Protein AF-A0A2V8D1C1-F1 (afdb_monomer_lite)

pLDDT: mean 93.0, std 9.05, range [50.31, 98.62]

Foldseek 3Di:
DPAWWWKWWWKDFPPDIFIAIDTHDQQVVLLVCLQVVNDQVWKKFFKDADCVVGPPARIYGDPIDGDPDDDPQQADGSVVCRVVPCPGSPRMHTHPRIGTPDMGID

Sequence (106 aa):
MPPSRVAVVTFQVGDESFRVRLVGEDQIAAALRAQAGSGGRIPNGRIVDGTEVNRGWSWHLVDVSFAEGTIELCDGRPSDVEKAGVSFGGGRFCPWTARVVAINDM

Radius of gyration: 12.71 Å; chains: 1; bounding box: 30×32×34 Å

Structure (mmCIF, N/CA/C/O backbone):
data_AF-A0A2V8D1C1-F1
#
_entry.id   AF-A0A2V8D1C1-F1
#
loop_
_atom_site.group_PDB
_atom_site.id
_atom_site.type_symbol
_atom_site.label_atom_id
_atom_site.label_alt_id
_atom_site.label_comp_id
_atom_site.label_asym_id
_atom_site.label_entity_id
_atom_site.label_seq_id
_atom_site.pdbx_PDB_ins_code
_atom_site.Cartn_x
_atom_site.Cartn_y
_atom_site.Cartn_z
_atom_site.occupancy
_atom_site.B_iso_or_equiv
_atom_site.auth_seq_id
_atom_site.auth_comp_id
_atom_site.auth_asym_id
_atom_site.auth_atom_id
_atom_site.pdbx_PDB_model_num
ATOM 1 N N . MET A 1 1 ? 6.348 19.919 19.590 1.00 50.31 1 MET A N 1
ATOM 2 C CA . MET A 1 1 ? 5.781 19.000 18.585 1.00 50.31 1 MET A CA 1
ATOM 3 C C . MET A 1 1 ? 5.515 17.691 19.308 1.00 50.31 1 MET A C 1
ATOM 5 O O . MET A 1 1 ? 6.459 17.203 19.924 1.00 50.31 1 MET A O 1
ATOM 9 N N . PRO A 1 2 ? 4.266 17.201 19.387 1.00 55.12 2 PRO A N 1
ATOM 10 C CA . PRO A 1 2 ? 4.005 15.895 19.990 1.00 55.12 2 PRO A CA 1
ATOM 11 C C . PRO A 1 2 ? 4.805 14.814 19.241 1.00 55.12 2 PRO A C 1
ATOM 13 O O . PRO A 1 2 ? 5.096 15.003 18.055 1.00 55.12 2 PRO A O 1
ATOM 16 N N . PRO A 1 3 ? 5.216 13.724 19.914 1.00 60.12 3 PRO A N 1
ATOM 17 C CA . PRO A 1 3 ? 5.934 12.645 19.252 1.00 60.12 3 PRO A CA 1
ATOM 18 C C . PRO A 1 3 ? 5.078 12.102 18.109 1.00 60.12 3 PRO A C 1
ATOM 20 O O . PRO A 1 3 ? 3.871 11.906 18.255 1.00 60.12 3 PRO A O 1
ATOM 23 N N . SER A 1 4 ? 5.704 11.894 16.955 1.00 74.38 4 SER A N 1
ATOM 24 C CA . SER A 1 4 ? 5.052 11.281 15.806 1.00 74.38 4 SER A CA 1
ATOM 25 C C . SER A 1 4 ? 4.565 9.893 16.220 1.00 74.38 4 SER A C 1
ATOM 27 O O . SER A 1 4 ? 5.382 9.028 16.527 1.00 74.38 4 SER A O 1
ATOM 29 N N . ARG A 1 5 ? 3.245 9.679 16.259 1.00 88.94 5 ARG A N 1
ATOM 30 C CA . ARG A 1 5 ? 2.682 8.340 16.472 1.00 88.94 5 ARG A CA 1
ATOM 31 C C . ARG A 1 5 ? 3.081 7.427 15.318 1.00 88.94 5 ARG A C 1
ATOM 33 O O . ARG A 1 5 ? 3.150 7.881 14.176 1.00 88.94 5 ARG A O 1
ATOM 40 N N . VAL A 1 6 ? 3.341 6.160 15.617 1.00 93.56 6 VAL A N 1
ATOM 41 C CA . VAL A 1 6 ? 3.678 5.149 14.615 1.00 93.56 6 VAL A CA 1
ATOM 42 C C . VAL A 1 6 ? 2.672 4.013 14.723 1.00 93.56 6 VAL A C 1
ATOM 44 O O . VAL A 1 6 ? 2.327 3.594 15.822 1.00 93.56 6 VAL A O 1
ATOM 47 N N . ALA A 1 7 ? 2.211 3.507 13.584 1.00 96.06 7 ALA A N 1
ATOM 48 C CA . ALA A 1 7 ? 1.361 2.325 13.534 1.00 96.06 7 ALA A CA 1
ATOM 49 C C . ALA A 1 7 ? 1.793 1.395 12.400 1.00 96.06 7 ALA A C 1
ATOM 51 O O . ALA A 1 7 ? 2.291 1.841 11.363 1.00 96.06 7 ALA A O 1
ATOM 52 N N . VAL A 1 8 ? 1.577 0.094 12.579 1.00 97.75 8 VAL A N 1
ATOM 53 C CA . VAL A 1 8 ? 1.668 -0.896 11.502 1.00 97.75 8 VAL A CA 1
ATOM 54 C C . VAL A 1 8 ? 0.265 -1.203 11.006 1.00 97.75 8 VAL A C 1
ATOM 56 O O . VAL A 1 8 ? -0.586 -1.663 11.764 1.00 97.75 8 VAL A O 1
ATOM 59 N N . VAL A 1 9 ? 0.031 -0.970 9.718 1.00 97.50 9 VAL A N 1
ATOM 60 C CA . VAL A 1 9 ? -1.243 -1.253 9.057 1.00 97.50 9 VAL A CA 1
ATOM 6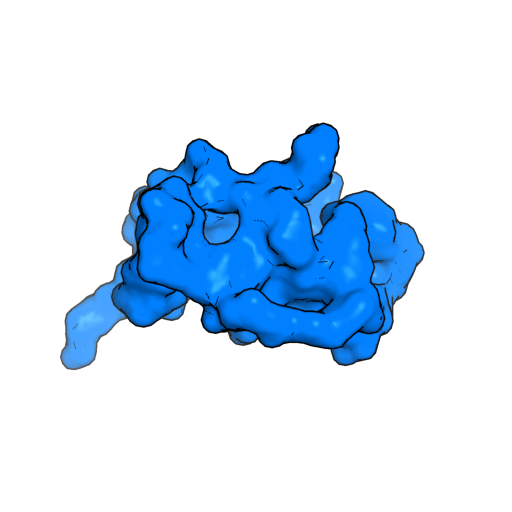1 C C . VAL A 1 9 ? -1.087 -2.475 8.169 1.00 97.50 9 VAL A C 1
ATOM 63 O O . VAL A 1 9 ? -0.139 -2.555 7.389 1.00 97.50 9 VAL A O 1
ATOM 66 N N . THR A 1 10 ? -2.015 -3.423 8.281 1.00 98.12 10 THR A N 1
ATOM 67 C CA . THR A 1 10 ? -2.096 -4.588 7.392 1.00 98.12 10 THR A CA 1
ATOM 68 C C . THR A 1 10 ? -3.199 -4.370 6.368 1.00 98.12 10 THR A C 1
ATOM 70 O O . THR A 1 10 ? -4.353 -4.120 6.731 1.00 98.12 10 THR A O 1
ATOM 73 N N . PHE A 1 11 ? -2.841 -4.502 5.094 1.00 97.94 11 PHE A N 1
ATOM 74 C CA . PHE A 1 11 ? -3.749 -4.419 3.960 1.00 97.94 11 PHE A CA 1
ATOM 75 C C . PHE A 1 11 ? -3.966 -5.800 3.344 1.00 97.94 11 PHE A C 1
ATOM 77 O O . PHE A 1 11 ? -3.005 -6.538 3.140 1.00 97.94 11 PHE A O 1
ATOM 84 N N . GLN A 1 12 ? -5.214 -6.119 3.008 1.00 97.88 12 GLN A N 1
ATOM 85 C CA . GLN A 1 12 ? -5.604 -7.286 2.217 1.00 97.88 12 GLN A CA 1
ATOM 86 C C . GLN A 1 12 ? -5.882 -6.863 0.770 1.00 97.88 12 GLN A C 1
ATOM 88 O O . GLN A 1 12 ? -6.651 -5.927 0.556 1.00 97.88 12 GLN A O 1
ATOM 93 N N . VAL A 1 13 ? -5.302 -7.564 -0.206 1.00 97.19 13 VAL A N 1
ATOM 94 C CA . VAL A 1 13 ? -5.484 -7.374 -1.656 1.00 97.19 13 VAL A CA 1
ATOM 95 C C . VAL A 1 13 ? -5.775 -8.739 -2.282 1.00 97.19 13 VAL A C 1
ATOM 97 O O . VAL A 1 13 ? -4.874 -9.553 -2.467 1.00 97.19 13 VAL A O 1
ATOM 100 N N . GLY A 1 14 ? -7.046 -9.025 -2.573 1.00 95.56 14 GLY A N 1
ATOM 101 C CA . GLY A 1 14 ? -7.456 -10.374 -2.980 1.00 95.56 14 GLY A CA 1
ATOM 102 C C . GLY A 1 14 ? -7.163 -11.396 -1.878 1.00 95.56 14 GLY A C 1
ATOM 103 O O . GLY A 1 14 ? -7.670 -11.258 -0.767 1.00 95.56 14 GLY A O 1
ATOM 104 N N . ASP A 1 15 ? -6.338 -12.395 -2.178 1.00 96.75 15 ASP A N 1
ATOM 105 C CA . ASP A 1 15 ? -5.836 -13.432 -1.268 1.00 96.75 15 ASP A CA 1
ATOM 106 C C . ASP A 1 15 ? -4.469 -13.102 -0.637 1.00 96.75 15 ASP A C 1
ATOM 108 O O . ASP A 1 15 ? -4.001 -13.816 0.247 1.00 96.75 15 ASP A O 1
ATOM 112 N N . GLU A 1 16 ? -3.859 -11.979 -1.016 1.00 98.38 16 GLU A N 1
ATOM 113 C CA . GLU A 1 16 ? -2.546 -11.551 -0.540 1.00 98.38 16 GLU A CA 1
ATOM 114 C C . GLU A 1 16 ? -2.655 -10.434 0.504 1.00 98.38 16 GLU A C 1
ATOM 116 O O . GLU A 1 16 ? -3.612 -9.658 0.528 1.00 98.38 16 GLU A O 1
ATOM 121 N N . SER A 1 17 ? -1.647 -10.315 1.370 1.00 98.25 17 SER A N 1
ATOM 122 C CA . SER A 1 17 ? -1.582 -9.229 2.349 1.00 98.25 17 SER A CA 1
ATOM 123 C C . SER A 1 17 ? -0.192 -8.617 2.422 1.00 98.25 17 SER A C 1
ATOM 125 O O . SER A 1 17 ? 0.808 -9.301 2.204 1.00 98.25 17 SER A O 1
ATOM 127 N N . PHE A 1 18 ? -0.128 -7.332 2.752 1.00 98.56 18 PHE A N 1
ATOM 128 C CA . PHE A 1 18 ? 1.121 -6.610 2.980 1.00 98.56 18 PHE A CA 1
ATOM 129 C C . PHE A 1 18 ? 0.974 -5.661 4.173 1.00 98.56 18 PHE A C 1
ATOM 131 O O . PHE A 1 18 ? -0.138 -5.309 4.579 1.00 98.56 18 PHE A O 1
ATOM 138 N N . 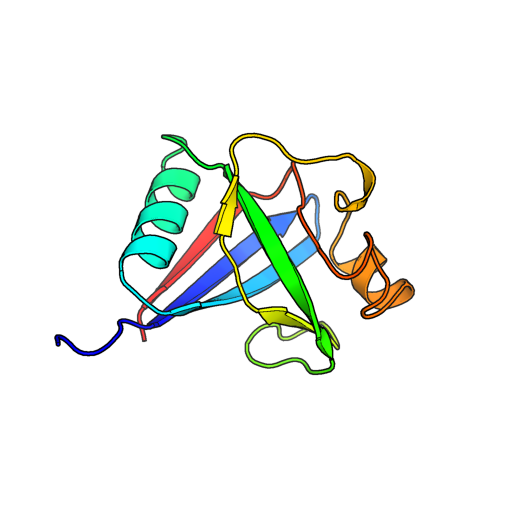ARG A 1 19 ? 2.099 -5.274 4.776 1.00 98.50 19 ARG A N 1
ATOM 139 C CA . ARG A 1 19 ? 2.150 -4.399 5.951 1.00 98.50 19 ARG A CA 1
ATOM 140 C C . ARG A 1 19 ? 2.929 -3.138 5.651 1.00 98.50 19 ARG A C 1
ATOM 142 O O . ARG A 1 19 ? 3.959 -3.170 4.985 1.00 98.50 19 ARG A O 1
ATOM 149 N N . VAL A 1 20 ? 2.455 -2.036 6.210 1.00 97.88 20 VAL A N 1
ATOM 150 C CA . VAL A 1 20 ? 3.041 -0.713 6.021 1.00 97.88 20 VAL A CA 1
ATOM 151 C C . VAL A 1 20 ? 3.211 -0.043 7.372 1.00 97.88 20 VAL A C 1
ATOM 153 O O . VAL A 1 20 ? 2.311 -0.088 8.211 1.00 97.88 20 VAL A O 1
ATOM 156 N N . ARG A 1 21 ? 4.363 0.595 7.578 1.00 97.00 21 ARG A N 1
ATOM 157 C CA . ARG A 1 21 ? 4.597 1.477 8.720 1.00 97.00 21 ARG A CA 1
ATOM 158 C C . ARG A 1 21 ? 4.081 2.870 8.363 1.00 97.00 21 ARG A C 1
ATOM 160 O O . ARG A 1 21 ? 4.561 3.463 7.402 1.00 97.00 21 ARG A O 1
ATOM 167 N N . LEU A 1 22 ? 3.135 3.384 9.137 1.00 95.44 22 LEU A N 1
ATOM 168 C CA . LEU A 1 22 ? 2.655 4.760 9.038 1.00 95.44 22 LEU A CA 1
ATOM 169 C C . LEU A 1 22 ? 3.254 5.597 10.164 1.00 95.44 22 LEU A C 1
ATOM 171 O O . LEU A 1 22 ? 3.396 5.116 11.289 1.00 95.44 22 LEU A O 1
ATOM 175 N N . VAL A 1 23 ? 3.605 6.841 9.852 1.00 92.81 23 VAL A N 1
ATOM 176 C CA . VAL A 1 23 ? 4.212 7.796 10.778 1.00 92.81 23 VAL A CA 1
ATOM 177 C C . VAL A 1 23 ? 3.414 9.094 10.744 1.00 92.81 23 VAL A C 1
ATOM 179 O O . VAL A 1 23 ? 3.248 9.718 9.699 1.00 92.81 23 VAL A O 1
ATOM 182 N N . GLY A 1 24 ? 2.964 9.527 11.917 1.00 90.56 24 GLY A N 1
ATOM 183 C CA . GLY A 1 24 ? 2.196 10.750 12.098 1.00 90.56 24 GLY A CA 1
ATOM 184 C C . GLY A 1 24 ? 0.687 10.525 12.128 1.00 90.56 24 GLY A C 1
ATOM 185 O O . GLY A 1 24 ? 0.151 9.524 11.654 1.00 90.56 24 GLY A O 1
ATOM 186 N N . GLU A 1 25 ? -0.006 11.494 12.719 1.00 91.00 25 GLU A N 1
ATOM 187 C CA . GLU A 1 25 ? -1.439 11.388 12.999 1.00 91.00 25 GLU A CA 1
ATOM 188 C C . GLU A 1 25 ? -2.287 11.374 11.726 1.00 91.00 25 GLU A C 1
ATOM 190 O O . GLU A 1 25 ? -3.258 10.627 11.660 1.00 91.00 25 GLU A O 1
ATOM 195 N N . ASP A 1 26 ? -1.892 12.118 10.690 1.00 90.81 26 ASP A N 1
ATOM 196 C CA . ASP A 1 26 ? -2.663 12.227 9.447 1.00 90.81 26 ASP A CA 1
ATOM 197 C C . ASP A 1 26 ? -2.736 10.903 8.678 1.00 90.81 26 ASP A C 1
ATOM 199 O O . ASP A 1 26 ? -3.803 10.519 8.195 1.00 90.81 26 ASP A O 1
ATOM 203 N N . GLN A 1 27 ? -1.619 10.172 8.590 1.00 92.69 27 GLN A N 1
ATOM 204 C CA . GLN A 1 27 ? -1.584 8.864 7.931 1.00 92.69 27 GLN A CA 1
ATOM 205 C C . GLN A 1 27 ? -2.416 7.836 8.702 1.00 92.69 27 GLN A C 1
ATOM 207 O O . GLN A 1 27 ? -3.184 7.086 8.099 1.00 92.69 27 GLN A O 1
ATOM 212 N N . ILE A 1 28 ? -2.299 7.823 10.033 1.00 93.69 28 ILE A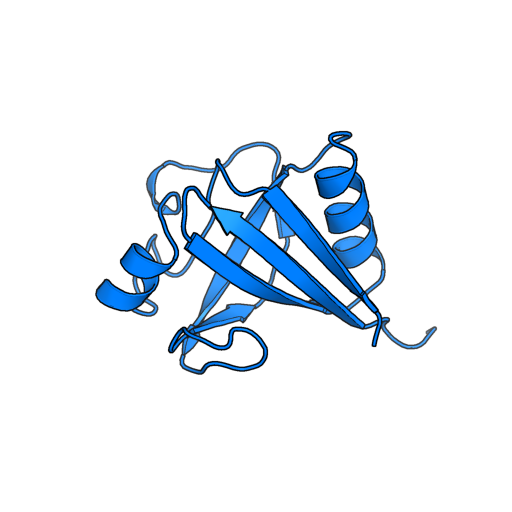 N 1
ATOM 213 C CA . ILE A 1 28 ? -3.050 6.904 10.897 1.00 93.69 28 ILE A CA 1
ATOM 214 C C . ILE A 1 28 ? -4.551 7.222 10.832 1.00 93.69 28 ILE A C 1
ATOM 216 O O . ILE A 1 28 ? -5.366 6.318 10.657 1.00 93.69 28 ILE A O 1
ATOM 220 N N . ALA A 1 29 ? -4.933 8.501 10.880 1.00 92.69 29 ALA A N 1
ATOM 221 C CA . ALA A 1 29 ? -6.320 8.932 10.726 1.00 92.69 29 ALA A CA 1
ATOM 222 C C . ALA A 1 29 ? -6.889 8.563 9.348 1.00 92.69 29 ALA A C 1
ATOM 224 O O . ALA A 1 29 ? -8.043 8.144 9.250 1.00 92.69 29 ALA A O 1
ATOM 225 N N . ALA A 1 30 ? -6.093 8.674 8.281 1.00 92.38 30 ALA A N 1
ATOM 226 C CA . ALA A 1 30 ? -6.499 8.229 6.953 1.00 92.38 30 ALA A CA 1
ATOM 227 C C . ALA A 1 30 ? -6.715 6.708 6.901 1.00 92.38 30 ALA A C 1
ATOM 229 O O . ALA A 1 30 ? -7.749 6.277 6.400 1.00 92.38 30 ALA A O 1
ATOM 230 N N . ALA A 1 31 ? -5.822 5.910 7.495 1.00 93.81 31 ALA A N 1
ATOM 231 C CA . ALA A 1 31 ? -5.985 4.459 7.589 1.00 93.81 31 ALA A CA 1
ATOM 232 C C . ALA A 1 31 ? -7.246 4.057 8.375 1.00 93.81 31 ALA A C 1
ATOM 234 O O . ALA A 1 31 ? -7.972 3.158 7.952 1.00 93.81 31 ALA A O 1
ATOM 235 N N . LEU A 1 32 ? -7.545 4.754 9.477 1.00 93.94 32 LEU A N 1
ATOM 236 C CA . LEU A 1 32 ? -8.767 4.554 10.265 1.00 93.94 32 LEU A CA 1
ATOM 237 C C . LEU A 1 32 ? -10.033 4.882 9.456 1.00 93.94 32 LEU A C 1
ATOM 239 O O . LEU A 1 32 ? -10.997 4.119 9.490 1.00 93.94 32 LEU A O 1
ATOM 243 N N . ARG A 1 33 ? -10.034 5.978 8.683 1.00 92.56 33 ARG A N 1
ATOM 244 C CA . ARG A 1 33 ? -11.145 6.308 7.767 1.00 92.56 33 ARG A CA 1
ATOM 245 C C . ARG A 1 33 ? -11.308 5.265 6.662 1.00 92.56 33 ARG A C 1
ATOM 247 O O . ARG A 1 33 ? -12.431 4.839 6.398 1.00 92.56 33 ARG A O 1
ATOM 254 N N . ALA A 1 34 ? -10.201 4.808 6.074 1.00 91.25 34 ALA A N 1
ATOM 255 C CA . ALA A 1 34 ? -10.194 3.726 5.091 1.00 91.25 34 ALA A CA 1
ATOM 256 C C . ALA A 1 34 ? -10.804 2.441 5.671 1.00 91.25 34 ALA A C 1
ATOM 258 O O . ALA A 1 34 ? -11.645 1.815 5.029 1.00 91.25 34 ALA A O 1
ATOM 259 N N . GLN A 1 35 ? -10.426 2.075 6.900 1.00 93.19 35 GLN A N 1
ATOM 260 C CA . GLN A 1 35 ? -10.963 0.907 7.598 1.00 93.19 35 GLN A CA 1
ATOM 261 C C . GLN A 1 35 ? -12.468 1.036 7.876 1.00 93.19 35 GLN A C 1
ATOM 263 O O . GLN A 1 35 ? -13.209 0.071 7.704 1.00 93.19 35 GLN A O 1
ATOM 268 N N . ALA A 1 36 ? -12.928 2.227 8.264 1.00 91.44 36 ALA A N 1
ATOM 269 C CA . ALA A 1 36 ? -14.342 2.521 8.497 1.00 91.44 36 ALA A CA 1
ATOM 270 C C . ALA A 1 36 ? -15.169 2.676 7.202 1.00 91.44 36 ALA A C 1
ATOM 272 O O . ALA A 1 36 ? -16.388 2.821 7.271 1.00 91.44 36 ALA A O 1
ATOM 273 N N . GLY A 1 37 ? -14.528 2.677 6.026 1.00 84.25 37 GLY A N 1
ATOM 274 C CA . GLY A 1 37 ? -15.183 2.898 4.735 1.00 84.25 37 GLY A CA 1
ATOM 275 C C . GLY A 1 37 ? -15.634 4.344 4.490 1.00 84.25 37 GLY A C 1
ATOM 276 O O . GLY A 1 37 ? -16.491 4.570 3.640 1.00 84.25 37 GLY A O 1
ATOM 277 N N . SER A 1 38 ? -15.088 5.323 5.222 1.00 74.12 38 SER A N 1
ATOM 278 C CA . SER A 1 38 ? -15.551 6.721 5.235 1.00 74.12 38 SER A CA 1
ATOM 279 C C . SER A 1 38 ? -14.682 7.709 4.436 1.00 74.12 38 SER A C 1
ATOM 281 O O . SER A 1 38 ? -14.902 8.916 4.521 1.00 74.12 38 SER A O 1
ATOM 283 N N . GLY A 1 39 ? -13.718 7.223 3.643 1.00 62.03 39 GLY A N 1
ATOM 284 C CA . GLY A 1 39 ? -12.916 8.027 2.705 1.00 62.03 39 GLY A CA 1
ATOM 285 C C . GLY A 1 39 ? -11.487 7.506 2.525 1.00 62.03 39 GLY A C 1
ATOM 286 O O . GLY A 1 39 ? -11.006 6.733 3.349 1.00 62.03 39 GLY A O 1
ATOM 287 N N . GLY A 1 40 ? -10.823 7.933 1.448 1.00 67.38 40 GLY A N 1
ATOM 288 C CA . GLY A 1 40 ? -9.418 7.694 1.115 1.00 67.38 40 GLY A CA 1
ATOM 289 C C . GLY A 1 40 ? -9.045 6.224 1.207 1.00 67.38 40 GLY A C 1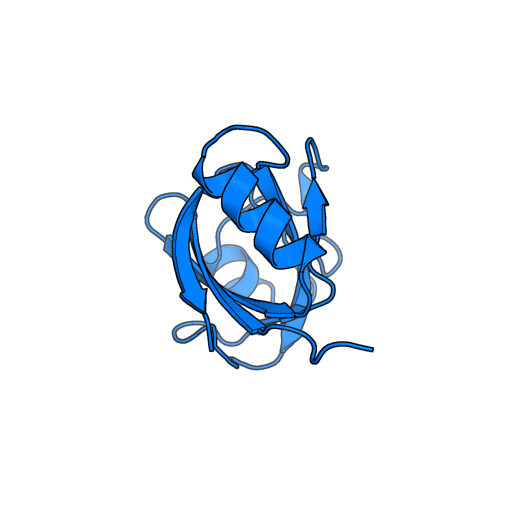
ATOM 290 O O . GLY A 1 40 ? -8.344 5.834 2.131 1.00 67.38 40 GLY A O 1
ATOM 291 N N . ARG A 1 41 ? -9.550 5.389 0.293 1.00 85.56 41 ARG A N 1
ATOM 292 C CA . ARG A 1 41 ? -9.445 3.924 0.431 1.00 85.56 41 ARG A CA 1
ATOM 293 C C . ARG A 1 41 ? -8.146 3.333 -0.115 1.00 85.56 41 ARG A C 1
ATOM 295 O O . ARG A 1 41 ? -7.726 2.277 0.346 1.00 85.56 41 ARG A O 1
ATOM 302 N N . ILE A 1 42 ? -7.536 3.987 -1.102 1.00 94.44 42 ILE A N 1
ATOM 303 C CA . ILE A 1 42 ? -6.428 3.404 -1.862 1.00 94.44 42 ILE A CA 1
ATOM 304 C C . ILE A 1 42 ? -5.117 3.841 -1.203 1.00 94.44 42 ILE A C 1
ATOM 306 O O . ILE A 1 42 ? -4.783 5.027 -1.302 1.00 94.44 42 ILE A O 1
ATOM 310 N N . PRO A 1 43 ? -4.365 2.945 -0.533 1.00 96.56 43 PRO A N 1
ATOM 311 C CA . PRO A 1 43 ? -3.021 3.281 -0.089 1.00 96.56 43 PRO A CA 1
ATOM 312 C C . PRO A 1 43 ? -2.154 3.522 -1.322 1.00 96.56 43 PRO A C 1
ATOM 314 O O . PRO A 1 43 ? -2.251 2.785 -2.295 1.00 96.56 43 PRO A O 1
ATOM 317 N N . ASN A 1 44 ? -1.309 4.541 -1.294 1.00 97.00 44 ASN A N 1
ATOM 318 C CA . ASN A 1 44 ? -0.400 4.865 -2.380 1.00 97.00 44 ASN A CA 1
ATOM 319 C C . ASN A 1 44 ? 0.971 5.202 -1.799 1.00 97.00 44 ASN A C 1
ATOM 321 O O . ASN A 1 44 ? 1.140 6.241 -1.163 1.00 97.00 44 ASN A O 1
ATOM 325 N N . GLY A 1 45 ? 1.960 4.346 -2.039 1.00 97.12 45 GLY A N 1
ATOM 326 C CA . GLY A 1 45 ? 3.317 4.526 -1.525 1.00 97.12 45 GLY A CA 1
ATOM 327 C C . GLY A 1 45 ? 4.379 4.341 -2.598 1.00 97.12 45 GLY A C 1
ATOM 328 O O . GLY A 1 45 ? 4.143 3.681 -3.611 1.00 97.12 45 GLY A O 1
ATOM 329 N N . ARG A 1 46 ? 5.558 4.924 -2.362 1.00 98.25 46 ARG A N 1
ATOM 330 C CA . ARG A 1 46 ? 6.772 4.608 -3.120 1.00 98.25 46 ARG A CA 1
ATOM 331 C C . ARG A 1 46 ? 7.315 3.264 -2.649 1.00 98.25 46 ARG A C 1
ATOM 333 O O . ARG A 1 46 ? 7.383 3.026 -1.446 1.00 98.25 46 ARG A O 1
ATOM 340 N N . ILE A 1 47 ? 7.721 2.425 -3.592 1.00 98.62 47 ILE A N 1
ATOM 341 C CA . ILE A 1 47 ? 8.310 1.113 -3.323 1.00 98.62 47 ILE A CA 1
ATOM 342 C C . ILE A 1 47 ? 9.812 1.288 -3.102 1.00 98.62 47 ILE A C 1
ATOM 344 O O . ILE A 1 47 ? 10.478 1.988 -3.866 1.00 98.62 47 ILE A O 1
ATOM 348 N N . VAL A 1 48 ? 10.345 0.657 -2.062 1.00 98.50 48 VAL A N 1
ATOM 349 C CA . VAL A 1 48 ? 11.783 0.598 -1.782 1.00 98.50 48 VAL A CA 1
ATOM 350 C C . VAL A 1 48 ? 12.184 -0.827 -1.409 1.00 98.50 48 VAL A C 1
ATOM 352 O O . VAL A 1 48 ? 11.368 -1.590 -0.884 1.00 98.50 48 VAL A O 1
ATOM 355 N N . ASP A 1 49 ? 13.440 -1.176 -1.679 1.00 98.19 49 ASP A N 1
ATOM 356 C CA . ASP A 1 49 ? 13.991 -2.480 -1.312 1.00 98.19 49 ASP A CA 1
ATOM 357 C C . ASP A 1 49 ? 14.053 -2.664 0.213 1.00 98.19 49 ASP A C 1
ATOM 359 O O . ASP A 1 49 ? 14.252 -1.718 0.982 1.00 98.19 49 ASP A O 1
ATOM 363 N N . GLY A 1 50 ? 13.923 -3.916 0.648 1.00 97.50 50 GLY A N 1
ATOM 364 C CA . GLY A 1 50 ? 13.985 -4.333 2.045 1.00 97.50 50 GLY A CA 1
ATOM 365 C C . GLY A 1 50 ? 12.609 -4.594 2.660 1.00 97.50 50 GLY A C 1
ATOM 366 O O . GLY A 1 50 ? 11.613 -3.982 2.296 1.00 97.50 50 GLY A O 1
ATOM 367 N N . THR A 1 51 ? 12.552 -5.506 3.629 1.00 96.06 51 THR A N 1
ATOM 368 C CA . THR A 1 51 ? 11.289 -5.999 4.203 1.00 96.06 51 THR A CA 1
ATOM 369 C C . THR A 1 51 ? 10.659 -5.057 5.235 1.00 96.06 51 THR A C 1
ATOM 371 O O . THR A 1 51 ? 9.443 -4.893 5.246 1.00 96.06 51 THR A O 1
ATOM 374 N N . GLU A 1 52 ? 11.441 -4.458 6.141 1.00 95.06 52 GLU A N 1
ATOM 375 C CA . GLU A 1 52 ? 10.917 -3.691 7.289 1.00 95.06 52 GLU A CA 1
ATOM 376 C C . GLU A 1 52 ? 9.802 -4.450 8.052 1.00 95.06 52 GLU A C 1
ATOM 378 O O . GLU A 1 52 ? 9.999 -5.573 8.527 1.00 95.06 52 GLU A O 1
ATOM 383 N N . VAL A 1 53 ? 8.608 -3.858 8.170 1.00 96.81 53 VAL A N 1
ATOM 384 C CA . VAL A 1 53 ? 7.423 -4.477 8.783 1.00 96.81 53 VAL A CA 1
ATOM 385 C C . VAL A 1 53 ? 6.671 -5.395 7.811 1.00 96.81 53 VAL A C 1
ATOM 387 O O . VAL A 1 53 ? 5.826 -6.179 8.246 1.00 96.81 53 VAL A O 1
ATOM 390 N N . ASN A 1 54 ? 6.983 -5.343 6.512 1.00 97.81 54 ASN A N 1
ATOM 391 C CA . ASN A 1 54 ? 6.309 -6.053 5.425 1.00 97.81 54 ASN A CA 1
ATOM 392 C C . ASN A 1 54 ? 6.748 -7.524 5.294 1.00 97.81 54 ASN A C 1
ATOM 394 O O . ASN A 1 54 ? 7.058 -8.016 4.212 1.00 97.81 54 ASN A O 1
ATOM 398 N N . ARG A 1 55 ? 6.795 -8.244 6.424 1.00 95.94 55 ARG A N 1
ATOM 399 C CA . ARG A 1 55 ? 7.245 -9.645 6.485 1.00 95.94 55 ARG A CA 1
ATOM 400 C C . ARG A 1 55 ? 6.508 -10.519 5.466 1.00 95.94 55 ARG A C 1
ATOM 402 O O . ARG A 1 55 ? 5.277 -10.552 5.479 1.00 95.94 55 ARG A O 1
ATOM 409 N N . GLY A 1 56 ? 7.279 -11.260 4.669 1.00 96.88 56 GLY A N 1
ATOM 410 C CA . GLY A 1 56 ? 6.793 -12.077 3.551 1.00 96.88 56 GLY A CA 1
ATOM 411 C C . GLY A 1 56 ? 7.158 -11.516 2.173 1.00 96.88 56 GLY A C 1
ATOM 412 O O . GLY A 1 56 ? 7.080 -12.253 1.200 1.00 96.88 56 GLY A O 1
ATOM 413 N N . TRP A 1 57 ? 7.613 -10.261 2.117 1.00 98.38 57 TRP A N 1
ATOM 414 C CA . TRP A 1 57 ? 7.997 -9.556 0.895 1.00 98.38 57 TRP A CA 1
ATOM 415 C C . TRP A 1 57 ? 9.414 -8.982 1.008 1.00 98.38 57 TRP A C 1
ATOM 417 O O . TRP A 1 57 ? 9.895 -8.692 2.112 1.00 98.38 57 TRP A O 1
ATOM 427 N N . SER A 1 58 ? 10.088 -8.806 -0.128 1.00 98.38 58 SER A N 1
ATOM 428 C CA . SER A 1 58 ? 11.448 -8.247 -0.199 1.00 98.38 58 SER A CA 1
ATOM 429 C C . SER A 1 58 ? 11.487 -6.718 -0.336 1.00 98.38 58 SER A C 1
ATOM 431 O O . SER A 1 58 ? 12.561 -6.134 -0.468 1.00 98.38 58 SER A O 1
ATOM 433 N N . TRP A 1 59 ? 10.329 -6.064 -0.236 1.00 98.56 59 TRP A N 1
ATOM 434 C CA . TRP A 1 59 ? 10.131 -4.624 -0.402 1.00 98.56 59 TRP A CA 1
ATOM 435 C C . TRP A 1 59 ? 9.176 -4.063 0.661 1.00 98.56 59 TRP A C 1
ATOM 437 O O . TRP A 1 59 ? 8.393 -4.793 1.279 1.00 98.56 59 TRP A O 1
ATOM 447 N N . HIS A 1 60 ? 9.190 -2.744 0.847 1.00 98.56 60 HIS A N 1
ATOM 448 C CA . HIS A 1 60 ? 8.221 -2.029 1.679 1.00 98.56 60 HIS A CA 1
ATOM 449 C C . HIS A 1 60 ? 7.832 -0.685 1.059 1.00 98.56 60 HIS A C 1
ATOM 451 O O . HIS A 1 60 ? 8.458 -0.211 0.109 1.00 98.56 60 HIS A O 1
ATOM 457 N N . LEU A 1 61 ? 6.762 -0.079 1.584 1.00 98.31 61 LEU A N 1
ATOM 458 C CA . LEU A 1 61 ? 6.322 1.245 1.153 1.00 98.31 61 LEU A CA 1
ATOM 459 C C . LEU A 1 61 ? 6.842 2.346 2.069 1.00 98.31 61 LEU A C 1
ATOM 461 O O . LEU A 1 61 ? 6.816 2.220 3.294 1.00 98.31 61 LEU A O 1
ATOM 465 N N . VAL A 1 62 ? 7.210 3.458 1.443 1.00 96.88 62 VAL A N 1
ATOM 466 C CA . VAL A 1 62 ? 7.499 4.751 2.073 1.00 96.88 62 VAL A CA 1
ATOM 467 C C . VAL A 1 62 ? 6.677 5.851 1.397 1.00 96.88 62 VAL A C 1
ATOM 469 O O . VAL A 1 62 ? 6.050 5.619 0.361 1.00 96.88 62 VAL A O 1
ATOM 472 N N . ASP A 1 63 ? 6.656 7.053 1.976 1.00 95.50 63 ASP A N 1
ATOM 473 C CA . ASP A 1 63 ? 5.899 8.210 1.463 1.00 95.50 63 ASP A CA 1
ATOM 474 C C . ASP A 1 63 ? 4.433 7.868 1.150 1.00 95.50 63 ASP A C 1
ATOM 476 O O . ASP A 1 63 ? 3.906 8.144 0.065 1.00 95.50 63 ASP A O 1
ATOM 480 N N . VAL A 1 64 ? 3.807 7.188 2.111 1.00 95.75 64 VAL A N 1
ATOM 481 C CA . VAL A 1 64 ? 2.467 6.624 1.976 1.00 95.75 64 VAL A CA 1
ATOM 482 C C . VAL A 1 64 ? 1.424 7.712 2.179 1.00 95.75 64 VAL A C 1
ATOM 484 O O . VAL A 1 64 ? 1.441 8.456 3.161 1.00 95.75 64 VAL A O 1
ATOM 487 N N . SER A 1 65 ? 0.480 7.776 1.256 1.00 93.81 65 SER A N 1
ATOM 488 C CA . SER A 1 65 ? -0.735 8.570 1.367 1.00 93.81 65 SER A CA 1
ATOM 489 C C . SER A 1 65 ? -1.945 7.717 1.000 1.00 93.81 65 SER A C 1
ATOM 491 O O . SER A 1 65 ? -1.808 6.571 0.571 1.00 93.81 65 SER A O 1
ATOM 493 N N . PHE A 1 66 ? -3.138 8.268 1.193 1.00 94.19 66 PHE A N 1
ATOM 494 C CA . PHE A 1 66 ? -4.386 7.624 0.809 1.00 94.19 66 PHE A CA 1
ATOM 495 C C . PHE A 1 66 ? -5.083 8.479 -0.243 1.00 94.19 66 PHE A C 1
ATOM 497 O O . PHE A 1 66 ? -5.220 9.690 -0.067 1.00 94.19 66 PHE A O 1
ATOM 504 N N . ALA A 1 67 ? -5.505 7.847 -1.334 1.00 92.44 67 ALA A N 1
ATOM 505 C CA . ALA A 1 67 ? -6.151 8.502 -2.462 1.00 92.44 67 ALA A CA 1
ATOM 506 C C . ALA A 1 67 ? -7.591 8.003 -2.656 1.00 92.44 67 ALA A C 1
ATOM 508 O O . ALA A 1 67 ? -7.938 6.877 -2.287 1.00 92.44 67 ALA A O 1
ATOM 509 N N . GLU A 1 68 ? -8.423 8.849 -3.267 1.00 87.25 68 GLU A N 1
ATOM 510 C CA . GLU A 1 68 ? -9.784 8.489 -3.707 1.00 87.25 68 GLU A CA 1
ATOM 511 C C . GLU A 1 68 ? -9.797 7.821 -5.089 1.00 87.25 68 GLU A C 1
ATOM 513 O O . GLU A 1 68 ? -10.717 7.079 -5.418 1.00 87.25 68 GLU A O 1
ATOM 518 N N . GLY A 1 69 ? -8.757 8.065 -5.886 1.00 86.81 69 GLY A N 1
ATOM 519 C CA . GLY A 1 69 ? -8.540 7.467 -7.196 1.00 86.81 69 GLY A CA 1
ATOM 520 C C . GLY A 1 69 ? -7.070 7.576 -7.587 1.00 86.81 69 GLY A C 1
ATOM 521 O O . GLY A 1 69 ? -6.387 8.530 -7.208 1.00 86.81 69 GLY A O 1
ATOM 522 N N . THR A 1 70 ? -6.576 6.589 -8.325 1.00 89.81 70 THR A N 1
ATOM 523 C CA . THR A 1 70 ? -5.213 6.561 -8.878 1.00 89.81 70 THR A CA 1
ATOM 524 C C . THR A 1 70 ? -5.260 6.055 -10.326 1.00 89.81 70 THR A C 1
ATOM 526 O O . THR A 1 70 ? -6.344 5.877 -10.876 1.00 89.81 70 THR A O 1
ATOM 529 N N . ILE A 1 71 ? -4.107 5.890 -10.980 1.00 86.56 71 ILE A N 1
ATOM 530 C CA . ILE A 1 71 ? -4.017 5.364 -12.353 1.00 86.56 71 ILE A CA 1
ATOM 531 C C . ILE A 1 71 ? -3.764 3.853 -12.340 1.00 86.56 71 ILE A C 1
ATOM 533 O O . ILE A 1 71 ? -3.113 3.357 -11.422 1.00 86.56 71 ILE A O 1
ATOM 537 N N . GLU A 1 72 ? -4.208 3.149 -13.386 1.00 89.12 72 GLU A N 1
ATOM 538 C CA . GLU A 1 72 ? -4.068 1.684 -13.521 1.00 89.12 72 GLU A CA 1
ATOM 539 C C . GLU A 1 72 ? -2.618 1.198 -13.397 1.00 89.12 72 GLU A C 1
ATOM 541 O O . GLU A 1 72 ? -2.374 0.080 -12.964 1.00 89.12 72 GLU A O 1
ATOM 546 N N . LEU A 1 73 ? -1.640 2.050 -13.728 1.00 92.31 73 LEU A N 1
ATOM 547 C CA . LEU A 1 73 ? -0.220 1.695 -13.749 1.00 92.31 73 LEU A CA 1
ATOM 548 C C . LEU A 1 73 ? 0.300 1.162 -12.401 1.00 92.31 73 LEU A C 1
ATOM 550 O O . LEU A 1 73 ? 1.160 0.289 -12.399 1.00 92.31 73 LEU A O 1
ATOM 554 N N . CYS A 1 74 ? -0.167 1.705 -11.272 1.00 95.38 74 CYS A N 1
ATOM 555 C CA . CYS A 1 74 ? 0.285 1.280 -9.943 1.00 95.38 74 CYS A CA 1
ATOM 556 C C . CYS A 1 74 ? -0.683 0.315 -9.241 1.00 95.38 74 CYS A C 1
ATOM 558 O O . CYS A 1 74 ? -0.415 -0.066 -8.099 1.00 95.38 74 CYS A O 1
ATOM 560 N N . ASP A 1 75 ? -1.784 -0.080 -9.888 1.00 97.00 75 ASP A N 1
ATOM 561 C CA . ASP A 1 75 ? -2.700 -1.096 -9.362 1.00 97.00 75 ASP A CA 1
ATOM 562 C C . ASP A 1 75 ? -2.148 -2.511 -9.607 1.00 97.00 75 ASP A C 1
ATOM 564 O O . ASP A 1 75 ? -1.477 -2.767 -10.605 1.00 97.00 75 ASP A O 1
ATOM 568 N N . GLY A 1 76 ? -2.408 -3.438 -8.685 1.00 96.12 76 GLY A N 1
ATOM 569 C CA . GLY A 1 76 ? -1.904 -4.811 -8.757 1.00 96.12 76 GLY A CA 1
ATOM 570 C C . GLY A 1 76 ? -1.905 -5.529 -7.411 1.00 96.12 76 GLY A C 1
ATOM 571 O O . GLY A 1 76 ? -2.464 -5.041 -6.423 1.00 96.12 76 GLY A O 1
ATOM 572 N N . ARG A 1 77 ? -1.266 -6.700 -7.357 1.00 97.88 77 ARG A N 1
ATOM 573 C CA . ARG A 1 77 ? -1.091 -7.491 -6.131 1.00 97.88 77 ARG A CA 1
ATOM 574 C C . ARG A 1 77 ? 0.313 -7.317 -5.540 1.00 97.88 77 ARG A C 1
ATOM 576 O O . ARG A 1 77 ? 1.253 -7.026 -6.279 1.00 97.88 77 ARG A O 1
ATOM 583 N N . PRO A 1 78 ? 0.500 -7.549 -4.228 1.00 98.38 78 PRO A N 1
ATOM 584 C CA . PRO A 1 78 ? 1.830 -7.598 -3.621 1.00 98.38 78 PRO A CA 1
ATOM 585 C C . PRO A 1 78 ? 2.840 -8.495 -4.365 1.00 98.38 78 PRO A C 1
ATOM 587 O O . PRO A 1 78 ? 4.004 -8.122 -4.512 1.00 98.38 78 PRO A O 1
ATOM 590 N N . SER A 1 79 ? 2.400 -9.633 -4.906 1.00 98.50 79 SER A N 1
ATOM 591 C CA . SER A 1 79 ? 3.237 -10.545 -5.691 1.00 98.50 79 SER A CA 1
ATOM 592 C C . SER A 1 79 ? 3.652 -9.998 -7.057 1.00 98.50 79 SER A C 1
ATOM 594 O O . SER A 1 79 ? 4.678 -10.421 -7.592 1.00 98.50 79 SER A O 1
ATOM 596 N N . ASP A 1 80 ? 2.909 -9.046 -7.620 1.00 98.19 80 ASP A N 1
ATOM 597 C CA . ASP A 1 80 ? 3.310 -8.356 -8.847 1.00 98.19 80 ASP A CA 1
ATOM 598 C C . ASP A 1 80 ? 4.467 -7.390 -8.563 1.00 98.19 80 ASP A C 1
ATOM 600 O O . ASP A 1 80 ? 5.429 -7.337 -9.332 1.00 98.19 80 ASP A O 1
ATOM 604 N N . VAL A 1 81 ? 4.431 -6.711 -7.409 1.00 98.44 81 VAL A N 1
ATOM 605 C CA . VAL A 1 81 ? 5.547 -5.887 -6.920 1.00 98.44 81 VAL A CA 1
ATOM 606 C C . VAL A 1 81 ? 6.773 -6.750 -6.630 1.00 98.44 81 VAL A C 1
ATOM 608 O O . VAL A 1 81 ? 7.868 -6.398 -7.048 1.00 98.44 81 VAL A O 1
ATOM 611 N N . GLU A 1 82 ? 6.606 -7.909 -5.989 1.00 98.50 82 GLU A N 1
ATOM 612 C CA . GLU A 1 82 ? 7.717 -8.836 -5.716 1.00 98.50 82 GLU A CA 1
ATOM 613 C C . GLU A 1 82 ? 8.422 -9.294 -7.004 1.00 98.50 82 GLU A C 1
ATOM 615 O O . GLU A 1 82 ? 9.645 -9.388 -7.048 1.00 98.50 82 GLU A O 1
ATOM 620 N N . LYS A 1 83 ? 7.664 -9.541 -8.081 1.00 98.12 83 LYS A N 1
ATOM 621 C CA . LYS A 1 83 ? 8.222 -9.954 -9.380 1.00 98.12 83 LYS A CA 1
ATOM 622 C C . LYS A 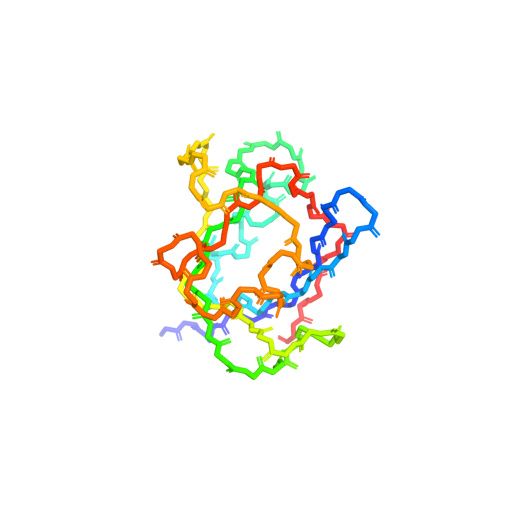1 83 ? 8.906 -8.809 -10.128 1.00 98.12 83 LYS A C 1
ATOM 624 O O . LYS A 1 83 ? 9.914 -9.039 -10.790 1.00 98.12 83 LYS A O 1
ATOM 629 N N . ALA A 1 84 ? 8.337 -7.606 -10.083 1.00 97.69 84 ALA A N 1
ATOM 630 C CA . ALA A 1 84 ? 8.824 -6.447 -10.839 1.00 97.69 84 ALA A CA 1
ATOM 631 C C . ALA A 1 84 ? 9.844 -5.585 -10.065 1.00 97.69 84 ALA A C 1
ATOM 633 O O . ALA A 1 84 ? 10.526 -4.736 -10.652 1.00 97.69 84 ALA A O 1
ATOM 634 N N . GLY A 1 85 ? 9.948 -5.788 -8.752 1.00 97.12 85 GLY A N 1
ATOM 635 C CA . GLY A 1 85 ? 10.769 -5.006 -7.838 1.00 97.12 85 GLY A CA 1
ATOM 636 C C . GLY A 1 85 ? 10.334 -3.541 -7.746 1.00 97.12 85 GLY A C 1
ATOM 637 O O . GLY A 1 85 ? 9.215 -3.160 -8.099 1.00 97.12 85 GLY A O 1
ATOM 638 N N . VAL A 1 86 ? 11.267 -2.682 -7.330 1.00 97.69 86 VAL A N 1
ATOM 639 C CA . VAL A 1 86 ? 11.052 -1.232 -7.140 1.00 97.69 86 VAL A CA 1
ATOM 640 C C . VAL A 1 86 ? 10.661 -0.469 -8.412 1.00 97.69 86 VAL A C 1
ATOM 642 O O . VAL A 1 86 ? 10.373 0.719 -8.338 1.00 97.69 86 VAL A O 1
ATOM 645 N N . SER A 1 87 ? 10.657 -1.113 -9.582 1.00 96.50 87 SER A N 1
ATOM 646 C CA . SER A 1 87 ? 10.236 -0.502 -10.848 1.00 96.50 87 SER A CA 1
ATOM 647 C C . SER A 1 87 ? 8.726 -0.594 -11.103 1.00 96.50 87 SER A C 1
ATOM 649 O O . SER A 1 87 ? 8.204 0.136 -11.952 1.00 96.50 87 SER A O 1
ATOM 651 N N . PHE A 1 88 ? 8.013 -1.451 -10.357 1.00 97.88 88 PHE A N 1
ATOM 652 C CA . PHE A 1 88 ? 6.573 -1.654 -10.503 1.00 97.88 88 PHE A CA 1
ATOM 653 C C . PHE A 1 88 ? 5.806 -0.328 -10.454 1.00 97.88 88 PHE A C 1
ATOM 655 O O . PHE A 1 88 ? 6.073 0.523 -9.604 1.00 97.88 88 PHE A O 1
ATOM 662 N N . GLY A 1 89 ? 4.864 -0.138 -11.380 1.00 95.62 89 GLY A N 1
ATOM 663 C CA . GLY A 1 89 ? 3.992 1.037 -11.400 1.00 95.62 89 GLY A CA 1
ATOM 664 C C . GLY A 1 89 ? 4.717 2.383 -11.417 1.00 95.62 89 GLY A C 1
ATOM 665 O O . GLY A 1 89 ? 4.225 3.353 -10.842 1.00 95.62 89 GLY A O 1
ATOM 666 N N . GLY A 1 90 ? 5.908 2.451 -12.025 1.00 95.56 90 GLY A N 1
ATOM 667 C CA . GLY A 1 90 ? 6.743 3.656 -11.999 1.00 95.56 90 GLY A CA 1
ATOM 668 C C . GLY A 1 90 ? 7.350 3.938 -10.619 1.00 95.56 90 GLY A C 1
ATOM 669 O O . GLY A 1 90 ? 7.574 5.094 -10.264 1.00 95.56 90 GLY A O 1
ATOM 670 N N . GLY A 1 91 ? 7.573 2.889 -9.826 1.00 97.69 91 GLY A N 1
ATOM 671 C CA . GLY A 1 91 ? 8.079 2.953 -8.456 1.00 97.69 91 GLY A CA 1
ATOM 672 C C . GLY A 1 91 ? 7.021 3.225 -7.395 1.00 97.69 91 GLY A C 1
ATOM 673 O O . GLY A 1 91 ? 7.364 3.594 -6.268 1.00 97.69 91 GLY A O 1
ATOM 674 N N . ARG A 1 92 ? 5.738 3.057 -7.728 1.00 97.81 92 ARG A N 1
ATOM 675 C CA . ARG A 1 92 ? 4.628 3.218 -6.787 1.00 97.81 92 ARG A CA 1
ATOM 676 C C . ARG A 1 92 ? 3.689 2.027 -6.831 1.00 97.81 92 ARG A C 1
ATOM 678 O O . ARG A 1 92 ? 3.462 1.434 -7.878 1.00 97.81 92 ARG A O 1
ATOM 685 N N . PHE A 1 93 ? 3.097 1.739 -5.681 1.00 98.44 93 PHE A N 1
ATOM 686 C CA . PHE A 1 93 ? 2.077 0.713 -5.525 1.00 98.44 93 PHE A CA 1
ATOM 687 C C . PHE A 1 93 ? 0.817 1.343 -4.934 1.00 98.44 93 PHE A C 1
ATOM 689 O O . PHE A 1 93 ? 0.887 2.028 -3.907 1.00 98.44 93 PHE A O 1
ATOM 696 N N . CYS A 1 94 ? -0.312 1.156 -5.617 1.00 97.31 94 CYS A N 1
ATOM 697 C CA . CYS A 1 94 ? -1.596 1.762 -5.297 1.00 97.31 94 CYS A CA 1
ATOM 698 C C . CYS A 1 94 ? -2.791 0.798 -5.470 1.00 97.31 94 CYS A C 1
ATOM 700 O O . CYS A 1 94 ? -3.713 1.091 -6.230 1.00 97.31 94 CYS A O 1
ATOM 702 N N . PRO A 1 95 ? -2.805 -0.350 -4.773 1.00 96.94 95 PRO A N 1
ATOM 703 C CA . PRO A 1 95 ? -3.797 -1.405 -4.987 1.00 96.94 95 PRO A CA 1
ATOM 704 C C . PRO A 1 95 ? -5.231 -0.914 -4.735 1.00 96.94 95 PRO A C 1
ATOM 706 O O . PRO A 1 95 ? -5.623 -0.661 -3.593 1.00 96.94 95 PRO A O 1
ATOM 709 N N . TRP A 1 96 ? -6.047 -0.822 -5.786 1.00 94.44 96 TRP A N 1
ATOM 710 C CA . TRP A 1 96 ? -7.422 -0.301 -5.738 1.00 94.44 96 TRP A CA 1
ATOM 711 C C . TRP A 1 96 ? -8.345 -1.137 -4.862 1.00 94.44 96 TRP A C 1
ATOM 713 O O . TRP A 1 96 ? -9.297 -0.631 -4.265 1.00 94.44 96 TRP A O 1
ATOM 723 N N . THR A 1 97 ? -8.059 -2.434 -4.787 1.00 93.25 97 THR A N 1
ATOM 724 C CA . THR A 1 97 ? -8.846 -3.402 -4.022 1.00 93.25 97 THR A CA 1
ATOM 725 C C . THR A 1 97 ? -8.350 -3.585 -2.589 1.00 93.25 97 THR A C 1
ATOM 727 O O . THR A 1 97 ? -8.917 -4.403 -1.861 1.00 93.25 97 THR A O 1
ATOM 730 N N . ALA A 1 98 ? -7.332 -2.826 -2.163 1.00 96.06 98 ALA A N 1
ATOM 731 C CA . ALA A 1 98 ? -6.794 -2.932 -0.818 1.00 96.06 98 ALA A CA 1
ATOM 732 C C . ALA A 1 98 ? -7.825 -2.583 0.255 1.00 96.06 98 ALA A C 1
ATOM 734 O O . ALA A 1 98 ? -8.565 -1.604 0.164 1.00 96.06 98 ALA A O 1
ATOM 735 N N . ARG A 1 99 ? -7.832 -3.388 1.316 1.00 95.56 99 ARG A N 1
ATOM 736 C CA . ARG A 1 99 ? -8.662 -3.183 2.504 1.00 95.56 99 ARG A CA 1
ATOM 737 C C . ARG A 1 99 ? -7.797 -3.208 3.744 1.00 95.56 99 ARG A C 1
ATOM 739 O O . ARG A 1 99 ? -6.999 -4.124 3.912 1.00 95.56 99 ARG A O 1
ATOM 746 N N . VAL A 1 100 ? -7.986 -2.239 4.632 1.00 96.31 100 VAL A N 1
ATOM 747 C CA . VAL A 1 100 ? -7.338 -2.251 5.946 1.00 96.31 100 VAL A CA 1
ATOM 748 C C . VAL A 1 100 ? -7.990 -3.330 6.809 1.00 96.31 100 VAL A C 1
ATOM 750 O O . VAL A 1 100 ? -9.178 -3.242 7.113 1.00 96.31 100 VAL A O 1
ATOM 753 N N . VAL A 1 101 ? -7.220 -4.343 7.209 1.00 96.44 101 VAL A N 1
ATOM 754 C CA . VAL A 1 101 ? -7.707 -5.467 8.035 1.00 96.44 101 VAL A CA 1
ATOM 755 C C . VAL A 1 101 ? -7.169 -5.445 9.464 1.00 96.44 101 VAL A C 1
ATOM 757 O O . VAL A 1 101 ? -7.780 -6.038 10.348 1.00 96.44 101 VAL A O 1
ATOM 760 N N . ALA A 1 102 ? -6.071 -4.731 9.718 1.00 96.56 102 ALA A N 1
ATOM 761 C CA . ALA A 1 102 ? -5.548 -4.502 11.062 1.00 96.56 102 ALA A CA 1
ATOM 762 C C . ALA A 1 102 ? -4.763 -3.187 11.135 1.00 96.56 102 ALA A C 1
ATOM 764 O O . ALA A 1 102 ? -4.079 -2.821 10.177 1.00 96.56 102 ALA A O 1
ATOM 765 N N . ILE A 1 103 ? -4.839 -2.515 12.283 1.00 96.25 103 ILE A N 1
ATOM 766 C CA . ILE A 1 103 ? -4.018 -1.35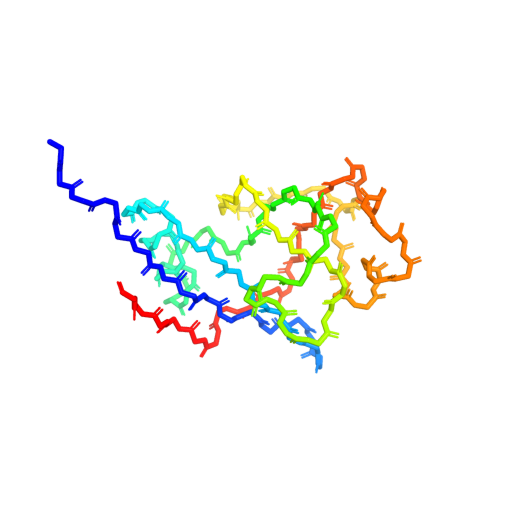5 12.647 1.00 96.25 103 ILE A CA 1
ATOM 767 C C . ILE A 1 103 ? -3.460 -1.633 14.045 1.00 96.25 103 ILE A C 1
ATOM 769 O O . ILE A 1 103 ? -4.224 -1.905 14.971 1.00 96.25 103 ILE A O 1
ATOM 773 N N . ASN A 1 104 ? -2.138 -1.603 14.187 1.00 95.44 104 ASN A N 1
ATOM 774 C CA . ASN A 1 104 ? -1.437 -1.838 15.445 1.00 95.44 104 ASN A CA 1
ATOM 775 C C . ASN A 1 104 ? -0.572 -0.623 15.781 1.00 95.44 104 ASN A C 1
ATOM 777 O O . ASN A 1 104 ? 0.462 -0.414 15.144 1.00 95.44 104 ASN A O 1
ATOM 781 N N . ASP A 1 105 ? -0.998 0.158 16.770 1.00 86.75 105 ASP A N 1
ATOM 782 C CA . ASP A 1 105 ? -0.219 1.280 17.300 1.00 86.75 105 ASP A CA 1
ATOM 783 C C . ASP A 1 105 ? 1.052 0.771 18.005 1.00 86.75 105 ASP A C 1
ATOM 785 O O . ASP A 1 105 ? 1.036 -0.301 18.622 1.00 86.75 105 ASP A O 1
ATOM 789 N N . MET A 1 106 ? 2.150 1.528 17.888 1.00 73.06 106 MET A N 1
ATOM 790 C CA . MET A 1 106 ? 3.463 1.229 18.481 1.00 73.06 106 MET A CA 1
ATOM 791 C C . MET A 1 106 ? 3.937 2.323 19.434 1.00 73.06 106 MET A C 1
ATOM 793 O O . MET A 1 106 ? 3.667 3.515 19.160 1.00 73.06 106 MET A O 1
#

Secondary structure (DSSP, 8-state):
-----EEEEEEEETTEEEEEEEESHHHHHHHHHHHHTSS--EEEEEEEES-TT-TTSSEEEEEEEEES---GGG-S-HHHHHHHGGGGGGTEE--TT-EEEEEEE-